Protein AF-A0A3D0L8P9-F1 (afdb_monomer)

Solvent-accessible surface area (backbone atoms only — not comparable to full-atom values): 4431 Å² total; per-residue (Å²): 122,68,68,64,58,52,49,53,53,53,52,53,51,51,52,52,52,54,55,49,63,73,65,52,76,71,76,74,74,82,83,71,51,72,72,58,47,37,36,50,54,52,48,57,74,50,66,87,52,49,81,24,90,91,15,61,41,81,90,76,7,27,26,78,66,30,42,54,54,44,29,67,69,77,81

Foldseek 3Di:
DVVVVVVVVVVVVVVVVVVVVVVPPPPPPPDDPPLRVQLVVLLVVLPPQDDDVVDQDSVVGHHPVSSSVNSNVVD

Structure (mmCIF, N/CA/C/O backbone):
data_AF-A0A3D0L8P9-F1
#
_entry.id   AF-A0A3D0L8P9-F1
#
loop_
_atom_site.group_PDB
_atom_site.id
_atom_site.type_symbol
_atom_site.label_atom_id
_atom_site.label_alt_id
_atom_site.label_comp_id
_atom_site.label_asym_id
_atom_site.label_entity_id
_atom_site.label_seq_id
_atom_site.pdbx_PDB_ins_code
_atom_site.Cartn_x
_atom_site.Cartn_y
_atom_site.Cartn_z
_atom_site.occupancy
_atom_site.B_iso_or_equiv
_atom_site.auth_seq_id
_atom_site.auth_comp_id
_atom_site.auth_asym_id
_atom_site.auth_atom_id
_atom_site.pdbx_PDB_model_num
ATOM 1 N N . MET A 1 1 ? -45.991 -26.048 42.657 1.00 60.69 1 MET A N 1
ATOM 2 C CA . MET A 1 1 ? -45.787 -24.580 42.753 1.00 60.69 1 MET A CA 1
ATOM 3 C C . MET A 1 1 ? -44.312 -24.144 42.783 1.00 60.69 1 MET A C 1
ATOM 5 O O . MET A 1 1 ? -44.012 -23.078 42.262 1.00 60.69 1 MET A O 1
ATOM 9 N N . ASN A 1 2 ? -43.379 -24.939 43.329 1.00 68.12 2 ASN A N 1
ATOM 10 C CA . ASN A 1 2 ? -41.957 -24.551 43.415 1.00 68.12 2 ASN A CA 1
ATOM 11 C C . ASN A 1 2 ? -41.192 -24.685 42.084 1.00 68.12 2 ASN A C 1
ATOM 13 O O . ASN A 1 2 ? -40.428 -23.793 41.742 1.00 68.12 2 ASN A O 1
ATOM 17 N N . SER A 1 3 ? -41.473 -25.727 41.292 1.00 67.56 3 SER A N 1
ATOM 18 C CA . SER A 1 3 ? -40.797 -25.991 40.006 1.00 67.56 3 SER A CA 1
ATOM 19 C C . SER A 1 3 ? -40.970 -24.860 38.976 1.00 67.56 3 SER A C 1
ATOM 21 O O . SER A 1 3 ? -40.010 -24.426 38.348 1.00 67.56 3 SER A O 1
ATOM 23 N N . ILE A 1 4 ? -42.175 -24.286 38.889 1.00 75.25 4 ILE A N 1
ATOM 24 C CA . ILE A 1 4 ? -42.504 -23.181 37.973 1.00 75.25 4 ILE A CA 1
ATOM 25 C C . ILE A 1 4 ? -41.676 -21.923 38.291 1.00 75.25 4 ILE A C 1
ATOM 27 O O . ILE A 1 4 ? -41.102 -21.311 37.393 1.00 75.25 4 ILE A O 1
ATOM 31 N N . LYS A 1 5 ? -41.542 -21.562 39.576 1.00 74.75 5 LYS A N 1
ATOM 32 C CA . LYS A 1 5 ? -40.741 -20.402 40.013 1.00 74.75 5 LYS A CA 1
ATOM 33 C C . LYS A 1 5 ? -39.250 -20.593 39.711 1.00 74.75 5 LYS A C 1
ATOM 35 O O . LYS A 1 5 ? -38.558 -19.634 39.369 1.00 74.75 5 LYS A O 1
ATOM 40 N N . THR A 1 6 ? -38.758 -21.829 39.799 1.00 81.06 6 THR A N 1
ATOM 41 C CA . THR A 1 6 ? -37.372 -22.177 39.465 1.00 81.06 6 THR A CA 1
ATOM 42 C C . THR A 1 6 ? -37.102 -22.047 37.966 1.00 81.06 6 THR A C 1
ATOM 44 O O . THR A 1 6 ? -36.049 -21.536 37.587 1.00 81.06 6 THR A O 1
ATOM 47 N N . THR A 1 7 ? -38.055 -22.433 37.113 1.00 83.31 7 THR A N 1
ATOM 48 C CA . THR A 1 7 ? -37.953 -22.274 35.654 1.00 83.31 7 THR A CA 1
ATOM 49 C C . THR A 1 7 ? -37.881 -20.804 35.247 1.00 83.31 7 THR 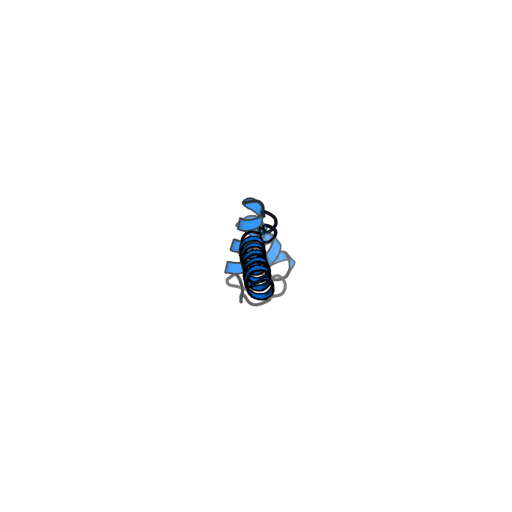A C 1
ATOM 51 O O . THR A 1 7 ? -36.992 -20.437 34.482 1.00 83.31 7 THR A O 1
ATOM 54 N N . TYR A 1 8 ? -38.722 -19.935 35.821 1.00 84.81 8 TYR A N 1
ATOM 55 C CA . TYR A 1 8 ? -38.664 -18.493 35.542 1.00 84.81 8 TYR A CA 1
ATOM 56 C C . TYR A 1 8 ? -37.351 -17.847 35.994 1.00 84.81 8 TYR A C 1
ATOM 58 O O . TYR A 1 8 ? -36.800 -17.021 35.273 1.00 84.81 8 TYR A O 1
ATOM 66 N N . ARG A 1 9 ? -36.793 -18.261 37.140 1.00 86.38 9 ARG A N 1
ATOM 67 C CA . ARG A 1 9 ? -35.459 -17.807 37.572 1.00 86.38 9 ARG A CA 1
ATOM 68 C C . ARG A 1 9 ? -34.364 -18.219 36.594 1.00 86.38 9 ARG A C 1
ATOM 70 O O . ARG A 1 9 ? -33.511 -17.401 36.272 1.00 86.38 9 ARG A O 1
ATOM 77 N N . LYS A 1 10 ? -34.384 -19.463 36.109 1.00 85.12 10 LYS A N 1
ATOM 78 C CA . LYS A 1 10 ? -33.410 -19.943 35.116 1.00 85.12 10 LYS A CA 1
ATOM 79 C C . LYS A 1 10 ? -33.536 -19.189 33.791 1.00 85.12 10 LYS A C 1
ATOM 81 O O . LYS A 1 10 ? -32.519 -18.800 33.228 1.00 85.12 10 LYS A O 1
ATOM 86 N N . LEU A 1 11 ? -34.765 -18.933 33.338 1.00 86.62 11 LEU A N 1
ATOM 87 C CA . LEU A 1 11 ? -35.027 -18.186 32.107 1.00 86.62 11 LEU A CA 1
ATOM 88 C C . LEU A 1 11 ? -34.577 -16.720 32.219 1.00 86.62 11 LEU A C 1
ATOM 90 O O . LEU A 1 11 ? -33.941 -16.206 31.305 1.00 86.62 11 LEU A O 1
ATOM 94 N N . ALA A 1 12 ? -34.836 -16.072 33.358 1.00 89.00 12 ALA A N 1
ATOM 95 C CA . ALA A 1 12 ? -34.394 -14.704 33.623 1.00 89.00 12 ALA A CA 1
ATOM 96 C C . ALA A 1 12 ? -32.861 -14.584 33.658 1.00 89.00 12 ALA A C 1
ATOM 98 O O . ALA A 1 12 ? -32.306 -13.642 33.098 1.00 89.00 12 ALA A O 1
ATOM 99 N N . ILE A 1 13 ? -32.170 -15.559 34.260 1.00 88.12 13 ILE A N 1
ATOM 100 C CA . ILE A 1 13 ? -30.701 -15.610 34.263 1.00 88.12 13 ILE A CA 1
ATOM 101 C C . ILE A 1 13 ? -30.168 -15.823 32.842 1.00 88.12 13 ILE A C 1
ATOM 103 O O . ILE A 1 13 ? -29.247 -15.125 32.437 1.00 88.12 13 ILE A O 1
ATOM 107 N N . ALA A 1 14 ? -30.756 -16.735 32.063 1.00 87.12 14 ALA A N 1
ATOM 108 C CA . ALA A 1 14 ? -30.337 -16.979 30.683 1.00 87.12 14 ALA A CA 1
ATOM 109 C C . ALA A 1 14 ? -30.500 -15.731 29.796 1.00 87.12 14 ALA A C 1
ATOM 111 O O . ALA A 1 14 ? -29.594 -15.398 29.036 1.00 87.12 14 ALA A O 1
ATOM 112 N N . LEU A 1 15 ? -31.610 -15.000 29.945 1.00 89.06 15 LEU A N 1
ATOM 113 C CA . LEU A 1 15 ? -31.838 -13.726 29.257 1.00 89.06 15 LEU A CA 1
ATOM 114 C C . LEU A 1 15 ? -30.839 -12.644 29.686 1.00 89.06 15 LEU A C 1
ATOM 116 O O . LEU A 1 15 ? -30.302 -11.944 28.832 1.00 89.06 15 LEU A O 1
ATOM 120 N N . ALA A 1 16 ? -30.551 -12.532 30.984 1.00 86.19 16 ALA A N 1
ATOM 121 C CA . ALA A 1 16 ? -29.572 -11.576 31.496 1.00 86.19 16 ALA A CA 1
ATOM 122 C C . ALA A 1 16 ? -28.146 -11.883 31.005 1.00 86.19 16 ALA A C 1
ATOM 124 O O . ALA A 1 16 ? -27.415 -10.970 30.635 1.00 86.19 16 ALA A O 1
ATOM 125 N N . VAL A 1 17 ? -27.762 -13.162 30.944 1.00 86.94 17 VAL A N 1
ATOM 126 C CA . VAL A 1 17 ? -26.460 -13.601 30.415 1.00 86.94 17 VAL A CA 1
ATOM 127 C C . VAL A 1 17 ? -26.363 -13.358 28.909 1.00 86.94 17 VAL A C 1
ATOM 129 O O . VAL A 1 17 ? -25.337 -12.879 28.436 1.00 86.94 17 VAL A O 1
ATOM 132 N N . PHE A 1 18 ? -27.427 -13.628 28.151 1.00 84.69 18 PHE A N 1
ATOM 133 C CA . PHE A 1 18 ? -27.465 -13.359 26.713 1.00 84.69 18 PHE A CA 1
ATOM 134 C C . PHE A 1 18 ? -27.369 -11.858 26.409 1.00 84.69 18 PHE A C 1
ATOM 136 O O . PHE A 1 18 ? -26.577 -11.449 25.564 1.00 84.69 18 PHE A O 1
ATOM 143 N N . ALA A 1 19 ? -28.098 -11.023 27.154 1.00 83.44 19 ALA A N 1
ATOM 144 C CA . ALA A 1 19 ? -27.988 -9.570 27.055 1.00 83.44 19 ALA A CA 1
ATOM 145 C C . ALA A 1 19 ? -26.581 -9.070 27.433 1.00 83.44 19 ALA A C 1
ATOM 147 O O . ALA A 1 19 ? -26.034 -8.201 26.757 1.00 83.44 19 ALA A O 1
ATOM 148 N N . ALA A 1 20 ? -25.966 -9.650 28.469 1.00 78.94 20 ALA A N 1
ATOM 149 C CA . ALA A 1 20 ? -24.607 -9.309 28.879 1.00 78.94 20 ALA A CA 1
ATOM 150 C C . ALA A 1 20 ? -23.559 -9.701 27.824 1.00 78.94 20 ALA A C 1
ATOM 152 O O . ALA A 1 20 ? -22.642 -8.924 27.592 1.00 78.94 20 ALA A O 1
ATOM 153 N N . LEU A 1 21 ? -23.712 -10.846 27.145 1.00 76.44 21 LEU A N 1
ATOM 154 C CA . LEU A 1 21 ? -22.821 -11.288 26.061 1.00 76.44 21 LEU A CA 1
ATOM 155 C C . LEU A 1 21 ? -22.857 -10.358 24.838 1.00 76.44 21 LEU A C 1
ATOM 157 O O . LEU A 1 21 ? -21.823 -10.154 24.210 1.00 76.44 21 LEU A O 1
ATOM 161 N N . ILE A 1 22 ? -24.010 -9.760 24.525 1.00 78.12 22 ILE A N 1
ATOM 162 C CA . ILE A 1 22 ? -24.141 -8.764 23.444 1.00 78.12 22 ILE A CA 1
ATOM 163 C C . ILE A 1 22 ? -23.471 -7.433 23.827 1.00 78.12 22 ILE A C 1
ATOM 165 O O . ILE A 1 22 ? -22.996 -6.702 22.961 1.00 78.12 22 ILE A O 1
ATOM 169 N N . ALA A 1 23 ? -23.414 -7.120 25.123 1.00 68.12 23 ALA A N 1
ATOM 170 C CA . ALA A 1 23 ? -22.855 -5.875 25.641 1.00 68.12 23 ALA A CA 1
ATOM 171 C C . ALA A 1 23 ? -21.344 -5.935 25.936 1.00 68.12 23 ALA A C 1
ATOM 173 O O . ALA A 1 23 ? -20.761 -4.908 26.291 1.00 68.12 23 ALA A O 1
ATOM 174 N N . ILE A 1 24 ? -20.691 -7.099 25.802 1.00 70.88 2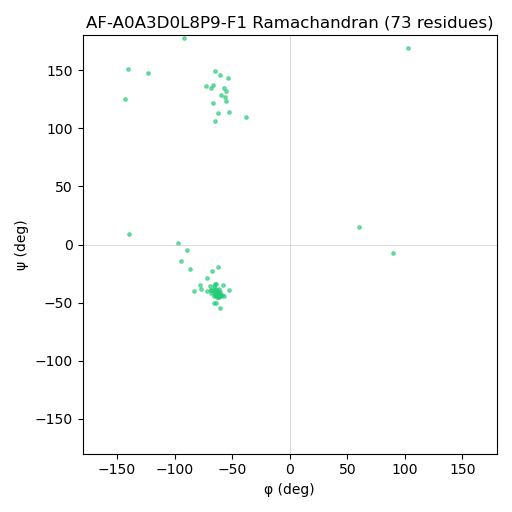4 ILE A N 1
ATOM 175 C CA . ILE A 1 24 ? -19.231 -7.175 25.925 1.00 70.88 24 ILE A CA 1
ATOM 176 C C . ILE A 1 24 ? -18.637 -6.409 24.740 1.00 70.88 24 ILE A C 1
ATOM 178 O O . ILE A 1 24 ? -18.920 -6.764 23.593 1.00 70.88 24 ILE A O 1
ATOM 182 N N . PRO A 1 25 ? -17.808 -5.375 24.974 1.00 69.81 25 PRO A N 1
ATOM 183 C CA . PRO A 1 25 ? -17.140 -4.701 23.882 1.00 69.81 25 PRO A CA 1
ATOM 184 C C . PRO A 1 25 ? -16.232 -5.728 23.212 1.00 69.81 25 PRO A C 1
ATOM 186 O O . PRO A 1 25 ? -15.263 -6.205 23.807 1.00 69.81 25 PRO A O 1
ATOM 189 N N . ILE A 1 26 ? -16.566 -6.084 21.972 1.00 69.81 26 ILE A N 1
ATOM 190 C CA . ILE A 1 26 ? -15.650 -6.775 21.070 1.00 69.81 26 ILE A CA 1
ATOM 191 C C . ILE A 1 26 ? -14.394 -5.912 21.076 1.00 69.81 26 ILE A C 1
ATOM 193 O O . ILE A 1 26 ? -14.476 -4.738 20.713 1.00 69.81 26 ILE A O 1
ATOM 197 N N . ILE A 1 27 ? -13.295 -6.459 21.605 1.00 69.69 27 ILE A N 1
ATOM 198 C CA . ILE A 1 27 ? -12.026 -5.766 21.854 1.00 69.69 27 ILE A CA 1
ATOM 199 C C . ILE A 1 27 ? -11.775 -4.797 20.701 1.00 69.69 27 ILE A C 1
ATOM 201 O O . ILE A 1 27 ? -11.574 -5.225 19.563 1.00 69.69 27 ILE A O 1
ATOM 205 N N . ALA A 1 28 ? -11.889 -3.497 20.984 1.00 68.94 28 ALA A N 1
ATOM 206 C CA . ALA A 1 28 ? -11.790 -2.479 19.954 1.00 68.94 28 ALA A CA 1
ATOM 207 C C . ALA A 1 28 ? -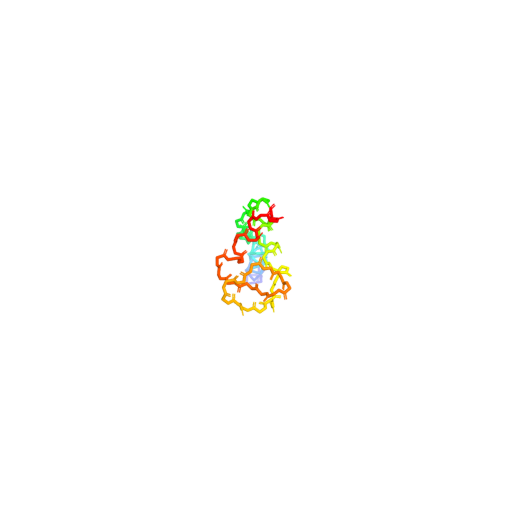10.448 -2.656 19.239 1.00 68.94 28 ALA A C 1
ATOM 209 O O . ALA A 1 28 ? -9.402 -2.742 19.892 1.00 68.94 28 ALA A O 1
ATOM 210 N N . ALA A 1 29 ? -10.485 -2.759 17.909 1.00 72.19 29 ALA A N 1
ATOM 211 C CA . ALA A 1 29 ? -9.280 -2.949 17.118 1.00 72.19 29 ALA A CA 1
ATOM 212 C C . ALA A 1 29 ? -8.251 -1.855 17.461 1.00 72.19 29 ALA A C 1
ATOM 214 O O . ALA A 1 29 ? -8.636 -0.705 17.715 1.00 72.19 29 ALA A O 1
ATOM 215 N N . PRO A 1 30 ? -6.946 -2.184 17.483 1.00 74.50 30 PRO A N 1
ATOM 216 C CA . PRO A 1 30 ? -5.918 -1.210 17.808 1.00 74.50 30 PRO A CA 1
ATOM 217 C C . PRO A 1 30 ? -6.039 -0.009 16.870 1.00 74.50 30 PRO A C 1
ATOM 219 O O . PRO A 1 30 ? -6.004 -0.147 15.647 1.00 74.50 30 PRO A O 1
ATOM 222 N N . LYS A 1 31 ? -6.186 1.187 17.449 1.00 79.44 31 LYS A N 1
ATOM 223 C CA . LYS A 1 31 ? -6.320 2.424 16.681 1.00 79.44 31 LYS A CA 1
ATOM 224 C C . LYS A 1 31 ? -5.019 2.684 15.919 1.00 79.44 31 LYS A C 1
ATOM 226 O O . LYS A 1 31 ? -3.995 3.057 16.497 1.00 79.44 31 LYS A O 1
ATOM 231 N N . VAL A 1 32 ? -5.046 2.469 14.608 1.00 87.69 32 VAL A N 1
ATOM 232 C CA . VAL A 1 32 ? -3.949 2.834 13.710 1.00 87.69 32 VAL A CA 1
ATOM 233 C C . VAL A 1 32 ? -3.852 4.365 13.683 1.00 87.69 32 VAL A C 1
ATOM 235 O O . VAL A 1 32 ? -4.868 5.060 13.681 1.00 87.69 32 VAL A O 1
ATOM 238 N N . SER A 1 33 ? -2.637 4.923 13.734 1.00 94.31 33 SER A N 1
ATOM 239 C CA . SER A 1 33 ? -2.480 6.379 13.631 1.00 94.31 33 SER A CA 1
ATOM 240 C C . SER A 1 33 ? -2.927 6.852 12.248 1.00 94.31 33 SER A C 1
ATOM 242 O O . SER A 1 33 ? -2.752 6.128 11.272 1.00 94.31 33 SER A O 1
ATOM 244 N N . SER A 1 34 ? -3.441 8.078 12.136 1.00 93.81 34 SER A N 1
ATOM 245 C CA . SER A 1 34 ? -3.875 8.644 10.846 1.00 93.81 34 SER A CA 1
ATOM 246 C C . SER A 1 34 ? -2.782 8.565 9.774 1.00 93.81 34 SER A C 1
ATOM 248 O O . SER A 1 34 ? -3.058 8.210 8.634 1.00 93.81 34 SER A O 1
ATOM 250 N N . LYS A 1 35 ? -1.519 8.796 10.158 1.00 95.31 35 LYS A N 1
ATOM 251 C CA . LYS A 1 35 ? -0.361 8.643 9.267 1.00 95.31 35 LYS A CA 1
ATOM 252 C C . LYS A 1 35 ? -0.196 7.208 8.754 1.00 95.31 35 LYS A C 1
ATOM 254 O O . LYS A 1 35 ? 0.043 7.004 7.571 1.00 95.31 35 LYS A O 1
ATOM 259 N N . ARG A 1 36 ? -0.321 6.207 9.633 1.00 95.88 36 ARG A N 1
ATOM 260 C CA . ARG A 1 36 ? -0.246 4.797 9.222 1.00 95.88 36 ARG A CA 1
ATOM 261 C C . ARG A 1 36 ? -1.457 4.387 8.390 1.00 95.88 36 ARG A C 1
ATOM 263 O O . ARG A 1 36 ? -1.287 3.627 7.448 1.00 95.88 36 ARG A O 1
ATOM 270 N N . GLN A 1 37 ? -2.638 4.919 8.696 1.00 96.44 37 GLN A N 1
ATOM 271 C CA . GLN A 1 37 ? -3.835 4.673 7.899 1.00 96.44 37 GLN A CA 1
ATOM 272 C C . GLN A 1 37 ? -3.655 5.195 6.471 1.00 96.44 37 GLN A C 1
ATOM 274 O O . GLN A 1 37 ? -3.905 4.460 5.528 1.00 96.44 37 GLN A O 1
ATOM 279 N N . LYS A 1 38 ? -3.086 6.395 6.302 1.00 97.38 38 LYS A N 1
ATOM 280 C CA . LYS A 1 38 ? -2.807 6.952 4.974 1.00 97.38 38 LYS A CA 1
ATOM 281 C C . LYS A 1 38 ? -1.829 6.095 4.157 1.00 97.38 38 LYS A C 1
ATOM 283 O O . LYS A 1 38 ? -2.044 5.910 2.967 1.00 97.38 38 LYS A O 1
ATOM 288 N N . LEU A 1 39 ? -0.799 5.515 4.787 1.00 97.88 39 LEU A N 1
ATOM 289 C CA . LEU A 1 39 ? 0.093 4.552 4.116 1.00 97.88 39 LEU A CA 1
ATOM 290 C C . LEU A 1 39 ? -0.673 3.320 3.611 1.00 97.88 39 LEU A C 1
ATOM 292 O O . LEU A 1 39 ? -0.436 2.866 2.493 1.00 97.88 39 LEU A O 1
ATOM 296 N N . ILE A 1 40 ? -1.582 2.789 4.434 1.00 97.00 40 ILE A N 1
ATOM 297 C CA . ILE A 1 40 ? -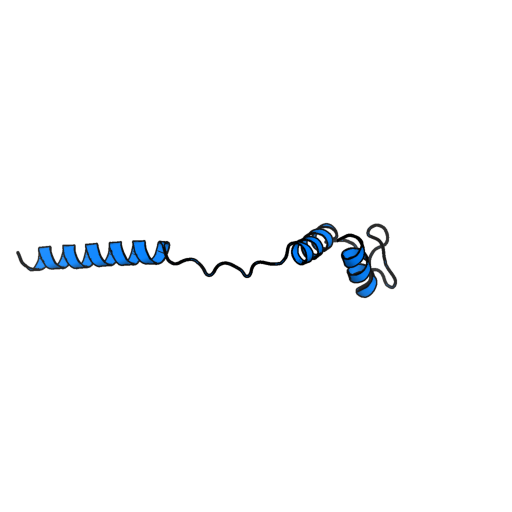2.412 1.630 4.085 1.00 97.00 40 ILE A CA 1
ATOM 298 C C . ILE A 1 40 ? -3.332 1.981 2.912 1.00 97.00 40 ILE A C 1
ATOM 300 O O . ILE A 1 40 ? -3.334 1.264 1.915 1.00 97.00 40 ILE A O 1
ATOM 304 N N . ASP A 1 41 ? -4.052 3.098 2.999 1.00 98.12 41 ASP A N 1
ATOM 305 C CA . ASP A 1 41 ? -5.017 3.520 1.981 1.00 98.12 41 ASP A CA 1
ATOM 306 C C . ASP A 1 41 ? -4.327 3.771 0.627 1.00 98.12 41 ASP A C 1
ATOM 308 O O . ASP A 1 41 ? -4.773 3.265 -0.404 1.00 98.12 41 ASP A O 1
ATOM 312 N N . THR A 1 42 ? -3.185 4.471 0.629 1.00 98.12 42 THR A N 1
ATOM 313 C CA . THR A 1 42 ? -2.370 4.698 -0.577 1.00 98.12 42 THR A CA 1
ATOM 314 C C . THR A 1 42 ? -1.862 3.384 -1.172 1.00 98.12 42 THR A C 1
ATOM 316 O O . THR A 1 42 ? -1.898 3.202 -2.388 1.00 98.12 42 THR A O 1
ATOM 319 N N . GLY A 1 43 ? -1.397 2.448 -0.338 1.00 98.19 43 GLY A N 1
ATOM 320 C CA . GLY A 1 43 ? -0.923 1.145 -0.801 1.00 98.19 43 GLY A CA 1
ATOM 321 C C . GLY A 1 43 ? -2.032 0.296 -1.428 1.00 98.19 43 GLY A C 1
ATOM 322 O O . GLY A 1 43 ? -1.827 -0.294 -2.488 1.00 98.19 43 GLY A O 1
ATOM 323 N N . LEU A 1 44 ? -3.216 0.271 -0.809 1.00 98.38 44 LEU A N 1
ATOM 324 C CA . LEU A 1 44 ? -4.377 -0.474 -1.305 1.00 98.38 44 LEU A CA 1
ATOM 325 C C . LEU A 1 44 ? -4.901 0.077 -2.635 1.00 98.38 44 LEU A C 1
ATOM 327 O O . LEU A 1 44 ? -5.281 -0.702 -3.505 1.00 98.38 44 LEU A O 1
ATOM 331 N N . ALA A 1 45 ? -4.858 1.396 -2.842 1.00 98.31 45 ALA A N 1
ATOM 332 C CA . ALA A 1 45 ? -5.259 2.012 -4.109 1.00 98.31 45 ALA A CA 1
ATOM 333 C C . ALA A 1 45 ? -4.400 1.567 -5.313 1.00 98.31 45 ALA A C 1
ATOM 335 O O . ALA A 1 45 ? -4.827 1.692 -6.459 1.00 98.31 45 ALA A O 1
ATOM 336 N N . LEU A 1 46 ? -3.198 1.038 -5.066 1.00 98.25 46 LEU A N 1
ATOM 337 C CA . LEU A 1 46 ? -2.268 0.546 -6.088 1.00 98.25 46 LEU A CA 1
ATOM 338 C C . LEU 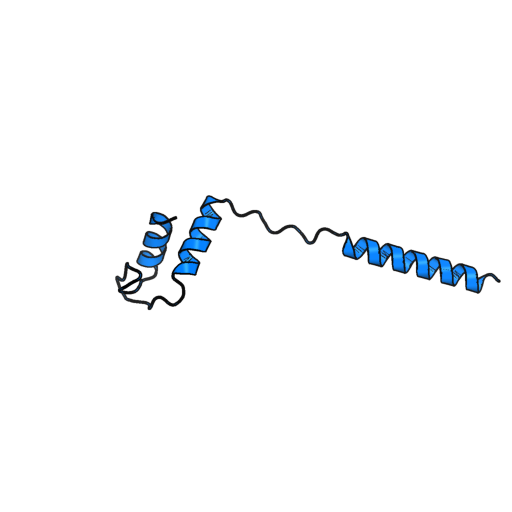A 1 46 ? -2.359 -0.973 -6.303 1.00 98.25 46 LEU A C 1
ATOM 340 O O . LEU A 1 46 ? -1.601 -1.526 -7.109 1.00 98.25 46 LEU A O 1
ATOM 344 N N . GLN A 1 47 ? -3.254 -1.663 -5.591 1.00 98.19 47 GLN A N 1
ATOM 345 C CA . GLN A 1 47 ? -3.428 -3.106 -5.708 1.00 98.19 47 GLN A CA 1
ATOM 346 C C . GLN A 1 47 ? -3.757 -3.505 -7.155 1.00 98.19 47 GLN A C 1
ATOM 348 O O . GLN A 1 47 ? -4.579 -2.887 -7.825 1.00 98.19 47 GLN A O 1
ATOM 353 N N . GLY A 1 48 ? -3.097 -4.558 -7.643 1.00 97.75 48 GLY A N 1
ATOM 354 C CA . GLY A 1 48 ? -3.215 -5.013 -9.033 1.00 97.75 48 GLY A CA 1
ATOM 355 C C . GLY A 1 48 ? -2.208 -4.377 -9.996 1.00 97.75 48 GLY A C 1
ATOM 356 O O . GLY A 1 48 ? -2.093 -4.838 -11.130 1.00 97.75 48 GLY A O 1
ATOM 357 N N . THR A 1 49 ? -1.427 -3.383 -9.557 1.00 98.19 49 THR A N 1
ATOM 358 C CA . THR A 1 49 ? -0.292 -2.878 -10.343 1.00 98.19 49 THR A CA 1
ATOM 359 C C . THR A 1 49 ? 0.721 -4.009 -10.592 1.00 98.19 49 THR A C 1
ATOM 361 O O . THR A 1 49 ? 1.137 -4.659 -9.629 1.00 98.19 49 THR A O 1
ATOM 364 N N . PRO A 1 50 ? 1.154 -4.257 -11.844 1.00 98.25 50 PRO A N 1
ATOM 365 C CA . PRO A 1 50 ? 2.092 -5.334 -12.145 1.00 98.25 50 PRO A CA 1
ATOM 366 C C . PRO A 1 50 ? 3.433 -5.186 -11.423 1.00 98.25 50 PRO A C 1
ATOM 368 O O . PRO A 1 50 ? 3.965 -4.080 -11.276 1.00 98.25 50 PRO A O 1
ATOM 371 N N . TYR A 1 51 ? 4.027 -6.320 -11.047 1.00 98.38 51 TYR A N 1
ATOM 372 C CA . TYR A 1 51 ? 5.421 -6.340 -10.620 1.00 98.38 51 TYR A CA 1
ATOM 373 C C . TYR A 1 51 ? 6.338 -6.052 -11.814 1.00 98.38 51 TYR A C 1
ATOM 375 O O . TYR A 1 51 ? 6.193 -6.648 -12.883 1.00 98.38 51 TYR A O 1
ATOM 383 N N . LYS A 1 52 ? 7.322 -5.175 -11.622 1.00 98.38 52 LYS A N 1
ATOM 384 C CA . LYS A 1 52 ? 8.375 -4.894 -12.598 1.00 98.38 52 LYS A CA 1
ATOM 385 C C . LYS A 1 52 ? 9.688 -4.651 -11.874 1.00 98.38 52 LYS A C 1
ATOM 387 O O . LYS A 1 52 ? 9.764 -3.755 -11.041 1.00 98.38 52 LYS A O 1
ATOM 392 N N . TYR A 1 53 ? 10.733 -5.392 -12.238 1.00 98.25 53 TYR A N 1
ATOM 393 C CA . TYR A 1 53 ? 12.083 -5.149 -11.726 1.00 98.25 53 TYR A CA 1
ATOM 394 C C . TYR A 1 53 ? 12.518 -3.698 -11.991 1.00 98.25 53 TYR A C 1
ATOM 396 O O . TYR A 1 53 ? 12.348 -3.201 -13.108 1.00 98.25 53 TYR A O 1
ATOM 404 N N . ALA A 1 54 ? 13.049 -3.018 -10.968 1.00 97.69 54 ALA A N 1
ATOM 405 C CA . ALA A 1 54 ? 13.365 -1.586 -10.980 1.00 97.69 54 ALA A CA 1
ATOM 406 C C . ALA A 1 54 ? 12.153 -0.657 -11.237 1.00 97.69 54 ALA A C 1
ATOM 408 O O . ALA A 1 54 ? 12.319 0.524 -11.559 1.00 97.69 54 ALA A O 1
ATOM 409 N N . GLY A 1 55 ? 10.926 -1.174 -11.115 1.00 98.31 55 GLY A N 1
ATOM 410 C CA . GLY A 1 55 ? 9.680 -0.434 -11.286 1.00 98.31 55 GLY A CA 1
ATOM 411 C C . GLY A 1 55 ? 9.412 0.516 -10.121 1.00 98.31 55 GLY A C 1
ATOM 412 O O . GLY A 1 55 ? 9.593 0.161 -8.956 1.00 98.31 55 GLY A O 1
ATOM 413 N N . ARG A 1 56 ? 8.974 1.741 -10.429 1.00 97.88 56 ARG A N 1
ATOM 414 C CA . ARG A 1 56 ? 8.790 2.827 -9.445 1.00 97.88 56 ARG A CA 1
ATOM 415 C C . ARG A 1 56 ? 7.534 3.667 -9.669 1.00 97.88 56 ARG A C 1
ATOM 417 O O . ARG A 1 56 ? 7.400 4.720 -9.054 1.00 97.88 56 ARG A O 1
ATOM 424 N N . THR A 1 57 ? 6.644 3.263 -10.578 1.00 97.56 57 THR A N 1
ATOM 425 C CA . THR A 1 57 ? 5.452 4.063 -10.896 1.00 97.56 57 THR A CA 1
ATOM 426 C C . THR A 1 57 ? 4.226 3.180 -11.112 1.00 97.56 57 THR A C 1
ATOM 428 O O . THR A 1 57 ? 4.377 2.082 -11.647 1.00 97.56 57 THR A O 1
ATOM 431 N N . PRO A 1 58 ? 3.007 3.678 -10.832 1.00 97.50 58 PRO A N 1
ATOM 432 C CA . PRO A 1 58 ? 1.782 2.915 -11.074 1.00 97.50 58 PRO A CA 1
ATOM 433 C C . PRO A 1 58 ? 1.618 2.485 -12.539 1.00 97.50 58 PRO A C 1
ATOM 435 O O . PRO A 1 58 ? 1.146 1.393 -12.827 1.00 97.50 58 PRO A O 1
ATOM 438 N N . LYS A 1 59 ? 2.058 3.329 -13.486 1.00 97.31 59 LYS A N 1
ATOM 439 C CA . LYS A 1 59 ? 1.922 3.065 -14.927 1.00 97.31 59 LYS A CA 1
ATOM 440 C C . LYS A 1 59 ? 2.855 1.960 -15.424 1.00 97.31 59 LYS A C 1
ATOM 442 O O . LYS A 1 59 ? 2.473 1.191 -16.299 1.00 97.31 59 LYS A O 1
ATOM 447 N N . SER A 1 60 ? 4.097 1.929 -14.942 1.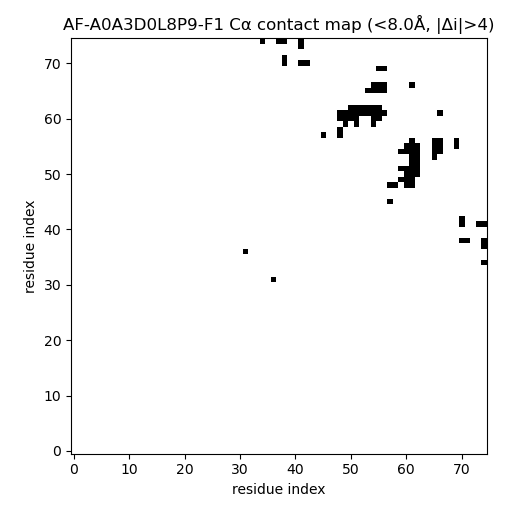00 96.44 60 SER A N 1
ATOM 448 C CA . SER A 1 60 ? 5.107 0.974 -15.416 1.00 96.44 60 SER A CA 1
ATOM 449 C C . SER A 1 60 ? 5.206 -0.287 -14.564 1.00 96.44 60 SER A C 1
ATOM 451 O O . SER A 1 60 ? 5.810 -1.251 -15.025 1.00 96.44 60 SER A O 1
ATOM 453 N N . GLY A 1 61 ? 4.628 -0.290 -13.365 1.00 98.31 61 GLY A N 1
ATOM 454 C CA . GLY A 1 61 ? 4.784 -1.351 -12.382 1.00 98.31 61 GLY A CA 1
ATOM 455 C C . GLY A 1 61 ? 5.760 -0.981 -11.266 1.00 98.31 61 GLY A C 1
ATOM 456 O O . GLY A 1 61 ? 6.507 0.004 -11.351 1.00 98.31 61 GLY A O 1
ATOM 457 N N . PHE A 1 62 ? 5.777 -1.809 -10.225 1.00 98.69 62 PHE A N 1
ATOM 458 C CA . PHE A 1 62 ? 6.643 -1.636 -9.060 1.00 98.69 62 PHE A CA 1
ATOM 459 C C . PHE A 1 62 ? 7.530 -2.855 -8.812 1.00 98.69 62 PHE A C 1
ATOM 461 O O . PHE A 1 62 ? 7.104 -3.988 -9.028 1.00 98.69 62 PHE A O 1
ATOM 468 N N . ASP A 1 63 ? 8.734 -2.629 -8.287 1.00 98.50 63 ASP A N 1
ATOM 469 C CA . ASP A 1 63 ? 9.407 -3.637 -7.466 1.00 98.50 63 ASP A CA 1
ATOM 470 C C . ASP A 1 63 ? 9.074 -3.435 -5.976 1.00 98.50 63 ASP A C 1
ATOM 472 O O . ASP A 1 63 ? 8.350 -2.507 -5.599 1.00 98.50 63 ASP A O 1
ATOM 476 N N . CYS A 1 64 ? 9.591 -4.311 -5.110 1.00 97.94 64 CYS A N 1
ATOM 477 C CA . CYS A 1 64 ? 9.324 -4.256 -3.673 1.00 97.94 64 CYS A CA 1
ATOM 478 C C . CYS A 1 64 ? 9.726 -2.909 -3.046 1.00 97.94 64 CYS A C 1
ATOM 480 O O . CYS A 1 64 ? 8.961 -2.327 -2.279 1.00 97.94 64 CYS A O 1
ATOM 482 N N . SER A 1 65 ? 10.903 -2.392 -3.396 1.00 98.12 65 SER A N 1
ATOM 483 C CA . SER A 1 65 ? 11.455 -1.156 -2.839 1.00 98.12 65 SER A CA 1
ATOM 484 C C . SER A 1 65 ? 10.827 0.096 -3.455 1.00 98.12 65 SER A C 1
ATOM 486 O O . SER A 1 65 ? 10.603 1.089 -2.760 1.00 98.12 65 SER A O 1
ATOM 488 N N . GLY A 1 66 ? 10.494 0.045 -4.745 1.00 98.31 66 GLY A N 1
ATOM 489 C CA . GLY A 1 66 ? 9.842 1.106 -5.492 1.00 98.31 66 GLY A CA 1
ATOM 490 C C . GLY A 1 66 ? 8.409 1.320 -5.030 1.00 98.31 66 GLY A C 1
ATOM 491 O O . GLY A 1 66 ? 8.003 2.469 -4.876 1.00 98.31 66 GLY A O 1
ATOM 492 N N . PHE A 1 67 ? 7.677 0.244 -4.725 1.00 98.62 67 PHE A N 1
ATOM 493 C CA . PHE A 1 67 ? 6.346 0.331 -4.127 1.00 98.62 67 PHE A CA 1
ATOM 494 C C . PHE A 1 67 ? 6.385 1.034 -2.765 1.00 98.62 67 PHE A C 1
ATOM 496 O O . PHE A 1 67 ? 5.704 2.038 -2.573 1.00 98.62 67 PHE A O 1
ATOM 503 N N . VAL A 1 68 ? 7.224 0.555 -1.838 1.00 98.31 68 VAL A N 1
ATOM 504 C CA . VAL A 1 68 ? 7.330 1.136 -0.487 1.00 98.31 68 VAL A CA 1
ATOM 505 C C . VAL A 1 68 ? 7.753 2.604 -0.552 1.00 98.31 68 VAL A C 1
ATOM 50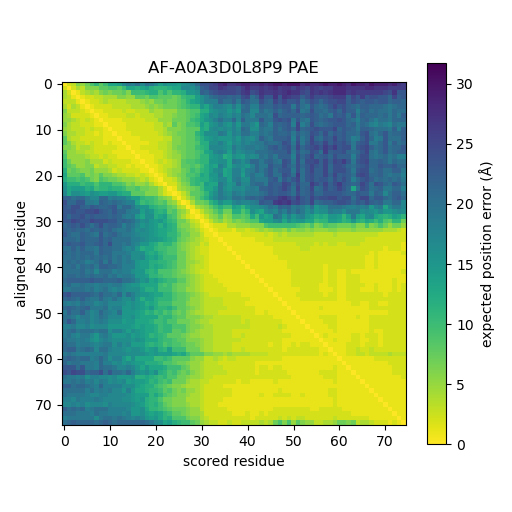7 O O . VAL A 1 68 ? 7.155 3.444 0.117 1.00 98.31 68 VAL A O 1
ATOM 510 N N . SER A 1 69 ? 8.740 2.927 -1.392 1.00 98.31 69 SER A N 1
ATOM 511 C CA . SER A 1 69 ? 9.225 4.302 -1.560 1.00 98.31 69 SER A CA 1
ATOM 512 C C . SER A 1 69 ? 8.152 5.229 -2.133 1.00 98.31 69 SER A C 1
ATOM 514 O O . SER A 1 69 ? 8.029 6.367 -1.688 1.00 98.31 69 SER A O 1
ATOM 516 N N . TYR A 1 70 ? 7.367 4.753 -3.105 1.00 98.31 70 TYR A N 1
ATOM 517 C CA . TYR A 1 70 ? 6.267 5.519 -3.686 1.00 98.31 70 TYR A CA 1
ATOM 518 C C . TYR A 1 70 ? 5.156 5.761 -2.657 1.00 98.31 70 TYR A C 1
ATOM 520 O O . TYR A 1 70 ? 4.784 6.905 -2.418 1.00 98.31 70 TYR A O 1
ATOM 528 N N . VAL A 1 71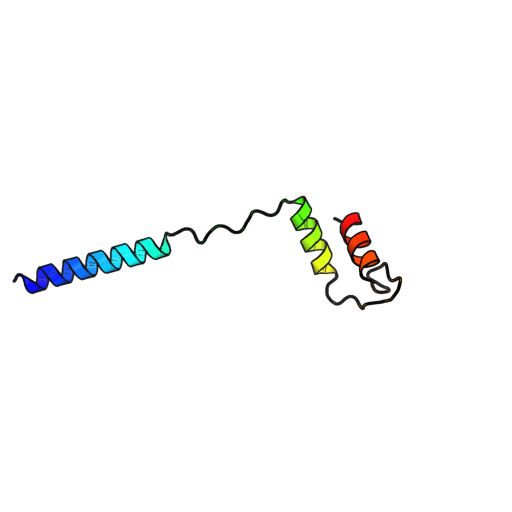 ? 4.688 4.711 -1.973 1.00 98.44 71 VAL A N 1
ATOM 529 C CA . VAL A 1 71 ? 3.639 4.821 -0.945 1.00 98.44 71 VAL A CA 1
ATOM 530 C C . VAL A 1 71 ? 4.059 5.765 0.182 1.00 98.44 71 VAL A C 1
ATOM 532 O O . VAL A 1 71 ? 3.271 6.612 0.586 1.00 98.44 71 VAL A O 1
ATOM 535 N N . ALA A 1 72 ? 5.304 5.668 0.657 1.00 98.00 72 ALA A N 1
ATOM 536 C CA . ALA A 1 72 ? 5.823 6.541 1.709 1.00 98.00 72 ALA A CA 1
ATOM 537 C C . ALA A 1 72 ? 5.971 8.011 1.282 1.00 98.00 72 ALA A C 1
ATOM 539 O O . ALA A 1 72 ? 6.011 8.884 2.145 1.00 98.00 72 ALA A O 1
ATOM 540 N N . LYS A 1 73 ? 6.087 8.282 -0.024 1.00 97.81 73 LYS A N 1
ATOM 541 C CA . LYS A 1 73 ? 6.164 9.639 -0.575 1.00 97.81 73 LYS A CA 1
ATOM 542 C C . LYS A 1 73 ? 4.779 10.268 -0.752 1.00 97.81 73 LYS A C 1
ATOM 544 O O . LYS A 1 73 ? 4.628 11.460 -0.511 1.00 97.81 73 LYS A O 1
ATOM 549 N N . GLU A 1 74 ? 3.800 9.490 -1.209 1.00 96.94 74 GLU A N 1
ATOM 550 C CA . GLU A 1 74 ? 2.451 9.988 -1.523 1.00 96.94 74 GLU A CA 1
ATOM 551 C C . GLU A 1 74 ? 1.511 10.006 -0.294 1.00 96.94 74 GLU A C 1
ATOM 553 O O . GLU A 1 74 ? 0.515 10.737 -0.268 1.00 96.94 74 GLU A O 1
ATOM 558 N N . ALA A 1 75 ? 1.824 9.223 0.746 1.00 93.50 75 ALA A N 1
ATOM 559 C CA . ALA A 1 75 ? 1.139 9.247 2.042 1.00 93.50 75 ALA A CA 1
ATOM 560 C C . ALA A 1 75 ? 1.708 10.322 2.982 1.00 93.50 75 ALA A C 1
ATOM 562 O O . ALA A 1 75 ? 0.905 11.135 3.494 1.00 93.50 75 ALA A O 1
#

Secondary structure (DSSP, 8-state):
-HHHHHHHHHHHHHHHHHHHHHHS---PPP---HHHHHHHHHHHHTTTPPB-TT-EETTTEE-HHHHHHHHHHH-

pLDDT: mean 89.44, std 10.8, range [60.69, 98.69]

Mean predicted aligned error: 10.34 Å

Sequence (75 aa):
MNSIKTTYRKLAIALAVFAALIAIPIIAAPKVSSKRQKLIDTGLALQGTPYKYAGRTPKSGFDCSGFVSYVAKEA

Radius of gyration: 26.67 Å; Cα contacts (8 Å, |Δi|>4): 47; chains: 1; bounding box: 59×36×59 Å

Nearest PDB structures (foldseek):
  4hpe-assembly2_B  TM=8.658E-01  e=3.860E-01  Clostridioides difficile 630

=== Feature glossary ===
Reading guide. The protein is described through the following features:

Foldseek 3Di. A 3Di character summarizes, for each residue, the relative orientation of the Cα frame of its nearest spatial neighbor. Because it encodes fold topology rather than chemistry, 3Di alignments detect remote structural similarity that sequence alignment misses.

Contact-map, Ramachandran, and PAE plots. Plot images: a contact map (which residues are close in 3D, as an N×N binary image), a Ramachandran scatter (backbone torsion angles, revealing secondary-structure composition at a glance), and — for AlphaFold structures — a PAE heatmap (pairwise prediction confidence).

Radius of gyration, Cα contacts, bounding box. Radius of gyration (Rg) is the root-mean-square distance of Cα atoms from their centroid — a single number for overall size and compactness. A globular domain of N residues has Rg ≈ 2.2·N^0.38 Å; an extended or disordered chain has a much larger Rg. The Cα contact count is the number of residue pairs whose Cα atoms are within 8 Å and are more than four positions apart in sequence — a standard proxy for tertiary packing density. The bounding box is the smallest axis-aligned box enclosing all Cα atoms.

Secondary structure (8-state, DSSP). Eight-state secondary structure (DSSP): H is the canonical α-helix, G the tighter 3₁₀-helix, I the wider π-helix; E/B are β-structure, T and S are turns and bends, and '-' is everything else. DSSP derives these from the pattern of main-chain N–H···O=C hydrogen bonds, not from the sequence.

B-factor. B-factor (Debye–Waller factor) reflects atomic displacement in the crystal lattice. It is an experimental observable (units Å²), not a prediction; low values mean the atom is pinned down, high values mean it moves or is heterogeneous across the crystal.

pLDDT. pLDDT is the predicted lDDT-Cα score: AlphaFold's confidence that the local environment of each residue (all inter-atomic distances within 15 Å) is correctly placed. It is a per-residue number between 0 and 100, with higher meaning more reliable.

Nearest PDB structures. Nearest PDB neighbors are the top structural matches found by Foldseek when searching this structure against the entire Protein Data Bank. Each hit reports a TM-score (0 to 1; >0.5 almost always implies the same fold) and an E-value. These are *structural* homologs — they may share no detectable sequence similarity.

Solvent-accessible surface area. Accessible surface area quantifies burial. A residue with SASA near zero is packed into the hydrophobic core; one with SASA >100 Å² sits on the surface. Computed here via the Shrake–Rupley numerical algorithm with a 1.4 Å probe.

Rendered structure images. Structure images are PyMOL renders from six orthogonal camera directions. Cartoon representation draws helices as coils and strands as arrows; sticks shows the backbone as bonds; surface shows the sol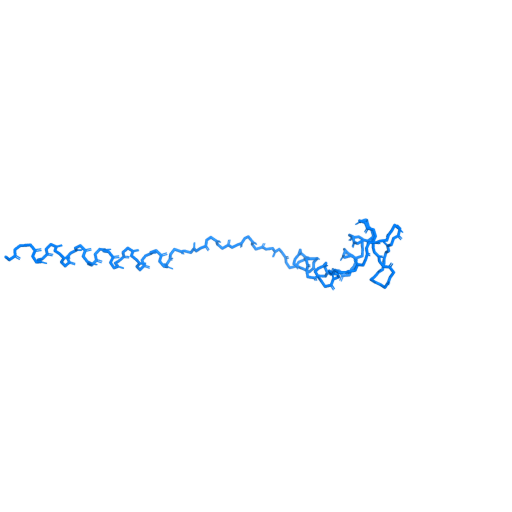vent-excluded envelope. Rainbow coloring maps sequence position to hue (blue→red, N→C); chain coloring assigns a distinct color per polypeptide.

Backbone torsions (φ/ψ). φ (phi) and ψ (psi) are the two rotatable backbone dihedrals per residue: φ is the C(i-1)–N–Cα–C torsion, ψ is the N–Cα–C–N(i+1) torsion, both in degrees on (−180°, 180°]. α-helical residues cluster near (−60°, −45°); β-strand residues near (−120°, +130°). A Ramachandran plot is simply a scatter of (φ, ψ) for every residue.

Predicted aligned error. Predicted Aligned Error (PAE) is an AlphaFold confidence matrix: entry (i, j) is the expected error in the position of residue j, in ångströms, when the prediction is superimposed on the true structure at residue i. Low PAE within a block of residues means that block is internally rigid and well-predicted; high PAE between two blocks means their relative placement is uncertain even if each block individually is confident.

mmCIF coordinates. Structure coordinates are given as an mmCIF _atom_site loop: one row per atom with element, residue name, chain id, sequence number, and x/y/z position in Å. Only the four main-chain atoms per residue are included here; side chains are omitted to keep the record compact.

InterPro / GO / CATH / organism. Database cross-references. InterPro integrates a dozen domain/family signature databases into unified entries with residue-range hits. GO terms attach function/process/location labels with evidence codes. CATH codes position the fold in a four-level structural taxonomy. Organism is the NCBI-taxonomy species name.

Secondary structure (3-state, P-SEA). SS3 is a coarse helix/strand/coil call (letters a/b/c) made by the P-SEA algorithm from inter-Cα distances and dihedrals. It is less detailed than DSSP but needs only Cα positions.

Sequence. Sequence gives the chain of amino acids in standard one-letter code (A=alanine, C=cysteine, …, Y=tyrosine), read N→C. It is the only feature that is directly encoded by the gene; all structural features are derived from the folded form of this sequence.